Protein AF-A0A920BGN9-F1 (afdb_monomer)

pLDDT: mean 93.38, std 7.29, range [55.09, 97.56]

Nearest PDB structures (foldseek):
  2r6f-assembly1_A  TM=8.784E-01  e=7.877E-04  Geobacillus stearothermophilus 10
  2r6f-assembly1_B  TM=8.489E-01  e=1.393E-03  Geobacillus stearothermophilus 10
  2vf7-assembly1_B  TM=6.943E-01  e=6.232E-02  Deinococcus radiodurans
  2vf7-assembly2_C  TM=6.306E-01  e=4.540E-02  Deinococcus radiodurans
  2vf8-assembly1_A  TM=6.377E-01  e=7.536E-02  Deinococcus radiodurans

Structure (mmCIF, N/CA/C/O backbone):
data_AF-A0A920BGN9-F1
#
_entry.id   AF-A0A920BGN9-F1
#
loop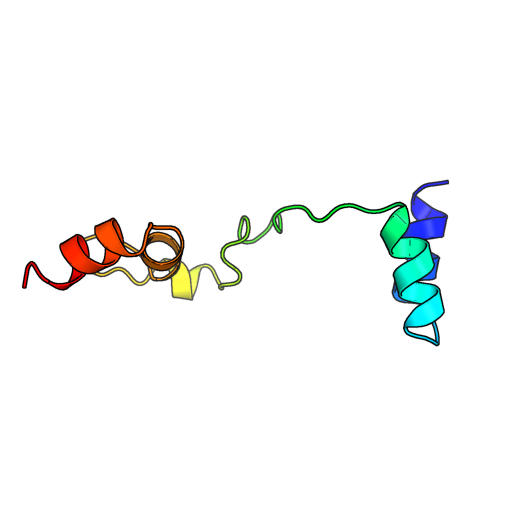_
_atom_site.group_PDB
_atom_site.id
_atom_site.type_symbol
_atom_site.label_atom_id
_atom_site.label_alt_id
_atom_site.label_comp_id
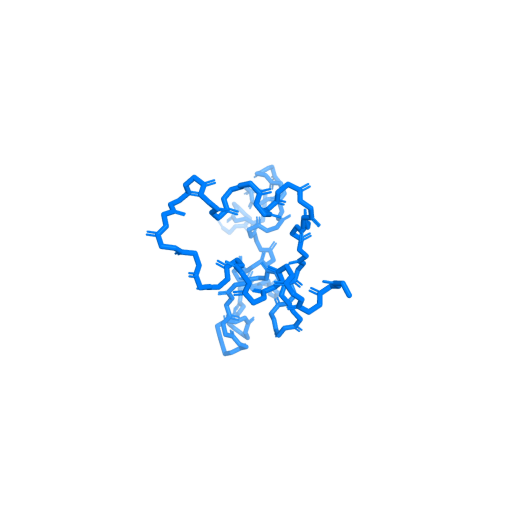_atom_site.label_asym_id
_atom_site.label_entity_id
_atom_site.label_seq_id
_atom_site.pdbx_PDB_ins_code
_atom_site.Cartn_x
_atom_site.Cartn_y
_atom_site.Cartn_z
_atom_site.occupancy
_atom_site.B_iso_or_equiv
_atom_site.auth_seq_id
_atom_site.auth_comp_id
_atom_site.auth_asym_id
_atom_site.auth_atom_id
_atom_site.pdbx_PDB_model_num
ATOM 1 N N . MET A 1 1 ? 5.452 3.332 -28.880 1.00 62.91 1 MET A N 1
ATOM 2 C CA . MET A 1 1 ? 6.533 3.591 -27.899 1.00 62.91 1 MET A CA 1
ATOM 3 C C . MET A 1 1 ? 6.227 2.993 -26.515 1.00 62.91 1 MET A C 1
ATOM 5 O O . MET A 1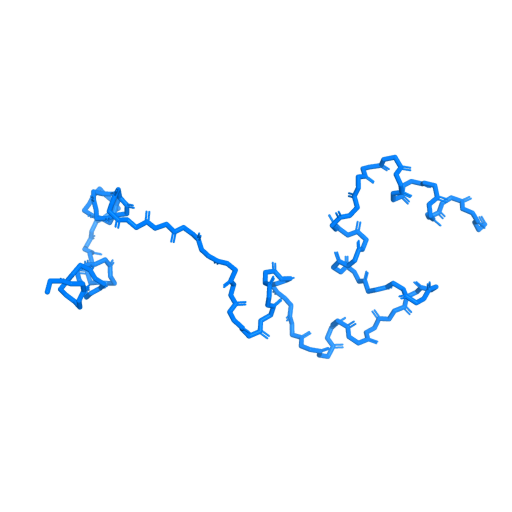 1 ? 6.995 2.152 -26.072 1.00 62.91 1 MET A O 1
ATOM 9 N N . ILE A 1 2 ? 5.092 3.313 -25.872 1.00 77.44 2 ILE A N 1
ATOM 10 C CA . ILE A 1 2 ? 4.722 2.806 -24.523 1.00 77.44 2 ILE A CA 1
ATOM 11 C C . ILE A 1 2 ? 4.730 1.260 -24.382 1.00 77.44 2 ILE A C 1
ATOM 13 O O . ILE A 1 2 ? 5.265 0.768 -23.386 1.00 77.44 2 ILE A O 1
ATOM 17 N N . PRO A 1 3 ? 4.234 0.458 -25.354 1.00 88.31 3 PRO A N 1
ATOM 18 C CA . PRO A 1 3 ? 4.267 -1.007 -25.239 1.00 88.31 3 PRO A CA 1
ATOM 19 C C . PRO A 1 3 ? 5.686 -1.595 -25.192 1.00 88.31 3 PRO A C 1
ATOM 21 O O . PRO A 1 3 ? 5.912 -2.616 -24.548 1.00 88.31 3 PRO A O 1
ATOM 24 N N . ASN A 1 4 ? 6.655 -0.934 -25.838 1.00 92.25 4 ASN A N 1
ATOM 25 C CA . ASN A 1 4 ? 8.044 -1.389 -25.869 1.00 92.25 4 ASN A CA 1
ATOM 26 C C . ASN A 1 4 ? 8.708 -1.268 -24.488 1.00 92.25 4 ASN A C 1
ATOM 28 O O . ASN A 1 4 ? 9.335 -2.224 -24.042 1.00 92.25 4 ASN A O 1
ATOM 32 N N . LEU A 1 5 ? 8.516 -0.139 -23.794 1.00 93.25 5 LEU A N 1
ATOM 33 C CA . LEU A 1 5 ? 9.068 0.077 -22.451 1.00 93.25 5 LEU A CA 1
ATOM 34 C C . LEU A 1 5 ? 8.487 -0.914 -21.435 1.00 93.25 5 LEU A C 1
ATOM 36 O O . LEU A 1 5 ? 9.240 -1.522 -20.682 1.00 93.25 5 LEU A O 1
ATOM 40 N N . ARG A 1 6 ? 7.167 -1.154 -21.466 1.00 93.00 6 ARG A N 1
ATOM 41 C CA . ARG A 1 6 ? 6.520 -2.156 -20.596 1.00 93.00 6 ARG A CA 1
ATOM 42 C C . ARG A 1 6 ? 7.075 -3.562 -20.812 1.00 93.00 6 ARG A C 1
ATOM 44 O O . ARG A 1 6 ? 7.360 -4.258 -19.845 1.00 93.00 6 ARG A O 1
ATOM 51 N N . ARG A 1 7 ? 7.241 -3.972 -22.074 1.00 94.56 7 ARG A N 1
ATOM 52 C CA . ARG A 1 7 ? 7.818 -5.279 -22.411 1.00 94.56 7 ARG A CA 1
ATOM 53 C C . ARG A 1 7 ? 9.247 -5.405 -21.877 1.00 94.56 7 ARG A C 1
ATOM 55 O O . ARG A 1 7 ? 9.547 -6.368 -21.185 1.00 94.56 7 ARG A O 1
ATOM 62 N N . ARG A 1 8 ? 10.098 -4.413 -22.158 1.00 94.19 8 ARG A N 1
ATOM 63 C CA . ARG A 1 8 ? 11.502 -4.405 -21.721 1.00 94.19 8 ARG A CA 1
ATOM 64 C C . ARG A 1 8 ? 11.655 -4.401 -20.198 1.00 94.19 8 ARG A C 1
ATOM 66 O O . ARG A 1 8 ? 12.591 -5.009 -19.712 1.00 94.19 8 ARG A O 1
ATOM 73 N N . HIS A 1 9 ? 10.760 -3.739 -19.460 1.00 95.31 9 HIS A N 1
ATOM 74 C CA . HIS A 1 9 ? 10.766 -3.751 -17.990 1.00 95.31 9 HIS A CA 1
ATOM 75 C C . HIS A 1 9 ? 10.493 -5.152 -17.430 1.00 95.31 9 HIS A C 1
ATOM 77 O O . HIS A 1 9 ? 11.228 -5.634 -16.570 1.00 95.31 9 HIS A O 1
ATOM 83 N N . ARG A 1 10 ? 9.477 -5.831 -17.978 1.00 94.94 10 ARG A N 1
ATOM 84 C CA . ARG A 1 10 ? 9.095 -7.193 -17.580 1.00 94.94 10 ARG A CA 1
ATOM 85 C C . ARG A 1 10 ? 10.165 -8.231 -17.921 1.00 94.94 10 ARG A C 1
ATOM 87 O O . ARG A 1 10 ? 10.342 -9.182 -17.173 1.00 94.94 10 ARG A O 1
ATOM 94 N N . GLU A 1 11 ? 10.836 -8.056 -19.052 1.00 96.31 11 GLU A N 1
ATOM 95 C CA . GLU A 1 11 ? 11.832 -8.992 -19.592 1.00 96.31 11 GLU A CA 1
ATOM 96 C C . GLU A 1 11 ? 13.279 -8.592 -19.249 1.00 96.31 11 GLU A C 1
ATOM 98 O O . GLU A 1 11 ? 14.207 -9.145 -19.820 1.00 96.31 11 GLU A O 1
ATOM 103 N N . ALA A 1 12 ? 13.496 -7.613 -18.362 1.00 96.44 12 ALA A N 1
ATOM 104 C CA . ALA A 1 12 ? 14.839 -7.187 -17.972 1.00 96.44 12 ALA A CA 1
ATOM 105 C C . ALA A 1 12 ? 15.581 -8.300 -17.208 1.00 96.44 12 ALA A C 1
ATOM 107 O O . ALA A 1 12 ? 15.091 -8.769 -16.178 1.00 96.44 12 ALA A O 1
ATOM 108 N N . ASP A 1 13 ? 16.787 -8.642 -17.674 1.00 95.38 13 ASP A N 1
ATOM 109 C CA . ASP A 1 13 ? 17.639 -9.697 -17.099 1.00 95.38 13 ASP A CA 1
ATOM 110 C C . ASP A 1 13 ? 18.388 -9.242 -15.839 1.00 95.38 13 ASP A C 1
ATOM 112 O O . ASP A 1 13 ? 18.898 -10.056 -15.072 1.00 95.38 13 ASP A O 1
ATOM 116 N N . THR A 1 14 ? 18.486 -7.927 -15.625 1.00 97.25 14 THR A N 1
ATOM 117 C CA . THR A 1 14 ? 19.202 -7.334 -14.487 1.00 97.25 14 THR A CA 1
ATOM 118 C C . THR A 1 14 ? 18.412 -6.189 -13.869 1.00 97.25 14 THR A C 1
ATOM 120 O O . THR A 1 14 ? 17.694 -5.464 -14.566 1.00 97.25 14 THR A O 1
ATOM 123 N N . ASP A 1 15 ? 18.607 -5.966 -12.570 1.00 96.12 15 ASP A N 1
ATOM 124 C CA . ASP A 1 15 ? 17.943 -4.876 -11.849 1.00 96.12 15 ASP A CA 1
ATOM 125 C C . ASP A 1 15 ? 18.339 -3.504 -12.404 1.00 96.12 15 ASP A C 1
ATOM 127 O O . ASP A 1 15 ? 17.477 -2.663 -12.635 1.00 96.12 15 ASP A O 1
ATOM 131 N N . LYS A 1 16 ? 19.610 -3.321 -12.788 1.00 97.06 16 LYS A N 1
ATOM 132 C CA . LYS A 1 16 ? 20.084 -2.089 -13.440 1.00 97.06 16 LYS A CA 1
ATOM 133 C C . LYS A 1 16 ? 19.313 -1.763 -14.724 1.00 97.06 16 LYS A C 1
ATOM 135 O O . LYS A 1 16 ? 18.985 -0.606 -14.977 1.00 97.06 16 LYS A O 1
ATOM 140 N N . GLN A 1 17 ? 19.043 -2.765 -15.563 1.00 95.75 17 GLN A N 1
ATOM 141 C CA . GLN A 1 17 ? 18.247 -2.564 -16.777 1.00 95.75 17 GLN A CA 1
ATOM 142 C C . GLN A 1 17 ? 16.793 -2.221 -16.440 1.00 95.75 17 GLN A C 1
ATOM 144 O O . GLN A 1 17 ? 16.198 -1.380 -17.116 1.00 95.75 17 GLN A O 1
ATOM 149 N N . ARG A 1 18 ? 16.227 -2.852 -15.403 1.00 96.19 18 ARG A N 1
ATOM 150 C CA . ARG A 1 18 ? 14.863 -2.588 -14.935 1.00 96.19 18 ARG A CA 1
ATOM 151 C C . ARG A 1 18 ? 14.721 -1.150 -14.428 1.00 96.19 18 ARG A C 1
ATOM 153 O O . ARG A 1 18 ? 13.861 -0.430 -14.929 1.00 96.19 18 ARG A O 1
ATOM 160 N N . GLU A 1 19 ? 15.620 -0.707 -13.554 1.00 96.06 19 GLU A N 1
ATOM 161 C CA . GLU A 1 19 ? 15.651 0.646 -12.977 1.00 96.06 19 GLU A CA 1
ATOM 162 C C . GLU A 1 19 ? 15.776 1.745 -14.044 1.00 96.06 19 GLU A C 1
ATOM 164 O O . GLU A 1 19 ? 15.069 2.752 -14.000 1.00 96.06 19 GLU A O 1
ATOM 169 N N . GLN A 1 20 ? 16.621 1.545 -15.064 1.00 95.25 20 GLN A N 1
ATOM 170 C CA . GLN A 1 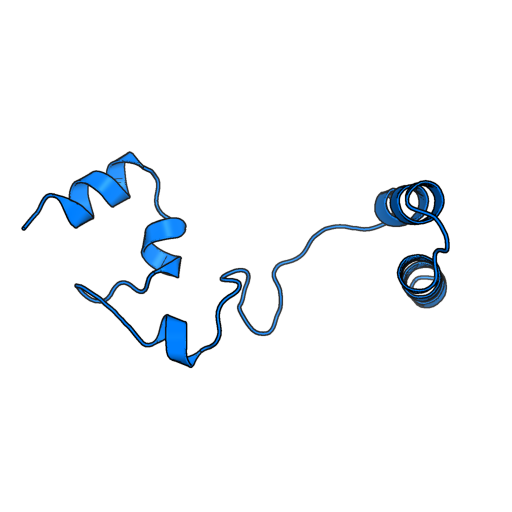20 ? 16.739 2.493 -16.181 1.00 95.25 20 GLN A CA 1
ATOM 171 C C . GLN A 1 20 ? 15.411 2.707 -16.915 1.00 95.25 20 GLN A C 1
ATOM 173 O O . GLN A 1 20 ? 15.126 3.808 -17.385 1.00 95.25 20 GLN A O 1
ATOM 178 N N . ILE A 1 21 ? 14.599 1.656 -17.036 1.00 95.50 21 ILE A N 1
ATOM 179 C CA . ILE A 1 21 ? 13.292 1.729 -17.688 1.00 95.50 21 ILE A CA 1
ATOM 180 C C . ILE A 1 21 ? 12.253 2.353 -16.746 1.00 95.50 21 ILE A C 1
ATOM 182 O O . ILE A 1 21 ? 11.402 3.117 -17.206 1.00 95.50 21 ILE A O 1
ATOM 186 N N . GLU A 1 22 ? 12.338 2.073 -15.443 1.00 95.38 22 GLU A N 1
ATOM 187 C CA . GLU A 1 22 ? 11.462 2.649 -14.413 1.00 95.38 22 GLU A CA 1
ATOM 188 C C . GLU A 1 22 ? 11.555 4.175 -14.334 1.00 95.38 22 GLU A C 1
ATOM 190 O O . GLU A 1 22 ? 10.551 4.814 -14.028 1.00 95.38 22 GLU A O 1
ATOM 195 N N . GLY A 1 23 ? 12.685 4.779 -14.723 1.00 94.88 23 GLY A N 1
ATOM 196 C CA . GLY A 1 23 ? 12.821 6.237 -14.853 1.00 94.88 23 GLY A CA 1
ATOM 197 C C . GLY A 1 23 ? 11.835 6.890 -15.837 1.00 94.88 23 GLY A C 1
ATOM 198 O O . GLY A 1 23 ? 11.578 8.089 -15.750 1.00 94.88 23 GLY A O 1
ATOM 199 N N . TYR A 1 24 ? 11.239 6.112 -16.747 1.00 93.94 24 TYR A N 1
ATOM 200 C CA . TYR A 1 24 ? 10.178 6.557 -17.662 1.00 93.94 24 TYR A CA 1
ATOM 201 C C . TYR A 1 24 ? 8.773 6.122 -17.217 1.00 93.94 24 TYR A C 1
ATOM 203 O O . TYR A 1 24 ? 7.805 6.259 -17.972 1.00 93.94 24 TYR A O 1
ATOM 211 N N . MET A 1 25 ? 8.645 5.545 -16.024 1.00 93.88 25 MET A N 1
ATOM 212 C CA . MET A 1 25 ? 7.402 5.023 -15.467 1.00 93.88 25 MET A CA 1
ATOM 213 C C . MET A 1 25 ? 7.014 5.785 -14.200 1.00 93.88 25 MET A C 1
ATOM 215 O O . MET A 1 25 ? 7.802 6.509 -13.602 1.00 93.88 25 MET A O 1
ATOM 219 N N . ARG A 1 26 ? 5.758 5.621 -13.781 1.00 94.19 26 ARG A N 1
ATOM 220 C CA . ARG A 1 26 ? 5.273 6.108 -12.488 1.00 94.19 26 ARG A CA 1
ATOM 221 C C . ARG A 1 26 ? 4.482 5.018 -11.793 1.00 94.19 26 ARG A C 1
ATOM 223 O O . ARG A 1 26 ? 3.813 4.224 -12.457 1.00 94.19 26 ARG A O 1
ATOM 230 N N . GLN A 1 27 ? 4.509 5.032 -10.467 1.00 93.94 27 GLN A N 1
ATOM 231 C CA . GLN A 1 27 ? 3.617 4.197 -9.676 1.00 93.94 27 GLN A CA 1
ATOM 232 C C . GLN A 1 27 ? 2.191 4.747 -9.756 1.00 93.94 27 GLN A C 1
ATOM 234 O O . GLN A 1 27 ? 1.966 5.961 -9.752 1.00 93.94 27 GLN A O 1
ATOM 239 N N . ILE A 1 28 ? 1.229 3.836 -9.855 1.00 95.25 28 ILE A N 1
ATOM 240 C CA . ILE A 1 28 ? -0.198 4.134 -9.771 1.00 95.25 28 ILE A CA 1
ATOM 241 C C . ILE A 1 28 ? -0.843 3.164 -8.784 1.00 95.25 28 ILE A C 1
ATOM 243 O O . ILE A 1 28 ? -0.335 2.048 -8.628 1.00 95.25 28 ILE A O 1
ATOM 247 N N . PRO A 1 29 ? -1.955 3.548 -8.140 1.00 96.00 29 PRO A N 1
ATOM 248 C CA . PRO A 1 29 ? -2.756 2.601 -7.382 1.00 96.00 29 PRO A CA 1
ATOM 249 C C . PRO A 1 29 ? -3.154 1.414 -8.262 1.00 96.00 29 PRO A C 1
ATOM 251 O O . PRO A 1 29 ? -3.479 1.579 -9.441 1.00 96.00 29 PRO A O 1
ATOM 254 N N . CYS A 1 30 ? -3.106 0.213 -7.691 1.00 95.81 30 CYS A N 1
ATOM 255 C CA . CYS A 1 30 ? -3.602 -0.980 -8.366 1.00 95.81 30 CYS A CA 1
ATOM 256 C C . CYS A 1 30 ? -5.111 -0.815 -8.617 1.00 95.81 30 CYS A C 1
ATOM 258 O O . CYS A 1 30 ? -5.816 -0.501 -7.663 1.00 95.81 30 CYS A O 1
ATOM 260 N N . PRO A 1 31 ? -5.627 -1.029 -9.839 1.00 95.44 31 PRO A N 1
ATOM 261 C CA . PRO A 1 31 ? -7.050 -0.842 -10.128 1.00 95.44 31 PRO A CA 1
ATOM 262 C C . PRO A 1 31 ? -7.958 -1.855 -9.414 1.00 95.44 31 PRO A C 1
ATOM 264 O O . PRO A 1 31 ? -9.123 -1.559 -9.182 1.00 95.44 31 PRO A O 1
ATOM 267 N N . ASP A 1 32 ? -7.433 -3.026 -9.039 1.00 95.50 32 ASP A N 1
ATOM 268 C CA . ASP A 1 32 ? -8.238 -4.091 -8.426 1.00 95.50 32 ASP A CA 1
ATOM 269 C C . ASP A 1 32 ? -8.451 -3.883 -6.921 1.00 95.50 32 ASP A C 1
ATOM 271 O O . ASP A 1 32 ? -9.485 -4.261 -6.376 1.00 95.50 32 ASP A O 1
ATOM 275 N N . CYS A 1 33 ? -7.464 -3.301 -6.235 1.00 95.69 33 CYS A N 1
ATOM 276 C CA . CYS A 1 33 ? -7.508 -3.069 -4.787 1.00 95.69 33 CYS A CA 1
ATOM 277 C C . CYS A 1 33 ? -7.367 -1.596 -4.398 1.00 95.69 33 CYS A C 1
ATOM 279 O O . CYS A 1 33 ? -7.195 -1.296 -3.227 1.00 95.69 33 CYS A O 1
ATOM 281 N N . ASN A 1 34 ? -7.345 -0.682 -5.367 1.00 94.44 34 ASN A N 1
ATOM 282 C CA . ASN A 1 34 ? -7.168 0.762 -5.182 1.00 94.44 34 ASN A CA 1
ATOM 283 C C . ASN A 1 34 ? -5.954 1.179 -4.332 1.00 94.44 34 ASN A C 1
ATOM 285 O O . ASN A 1 34 ? -5.897 2.295 -3.829 1.00 94.44 34 ASN A O 1
ATOM 289 N N . GLY A 1 35 ? -4.939 0.315 -4.230 1.00 95.75 35 GLY A N 1
ATOM 290 C CA . GLY A 1 35 ? -3.746 0.559 -3.415 1.00 95.75 35 GLY A CA 1
ATOM 291 C C . GLY A 1 35 ? -3.767 -0.091 -2.031 1.00 95.75 35 GLY A C 1
ATOM 292 O O . GLY A 1 35 ? -2.727 -0.088 -1.379 1.00 95.75 35 GLY A O 1
ATOM 293 N N . ASP A 1 36 ? -4.863 -0.743 -1.635 1.00 96.50 36 ASP A N 1
ATOM 294 C CA . ASP A 1 36 ? -5.012 -1.381 -0.318 1.00 96.50 36 ASP A CA 1
ATOM 295 C C . ASP A 1 36 ? -4.265 -2.717 -0.195 1.00 96.50 36 ASP A C 1
ATOM 297 O O . ASP A 1 36 ? -4.106 -3.253 0.897 1.00 96.50 36 ASP A O 1
ATOM 301 N N . ARG A 1 37 ? -3.776 -3.269 -1.318 1.00 96.56 37 ARG A N 1
ATOM 302 C CA . ARG A 1 37 ? -2.925 -4.482 -1.404 1.00 96.56 37 ARG A CA 1
ATOM 303 C C . ARG A 1 37 ? -3.557 -5.768 -0.860 1.00 96.56 37 ARG A C 1
ATOM 305 O O . ARG A 1 37 ? -2.877 -6.788 -0.764 1.00 96.56 37 ARG A O 1
ATOM 312 N N . LEU A 1 38 ? -4.848 -5.742 -0.546 1.00 96.88 38 LEU A N 1
ATOM 313 C CA . LEU A 1 38 ? -5.578 -6.850 0.055 1.00 96.88 38 LEU A CA 1
ATOM 314 C C . LEU A 1 38 ? -6.697 -7.351 -0.855 1.00 96.88 38 LEU A C 1
ATOM 316 O O . LEU A 1 38 ? -7.199 -6.638 -1.723 1.00 96.88 38 LEU A O 1
ATOM 320 N N . LYS A 1 39 ? -7.087 -8.614 -0.646 1.00 97.12 39 LYS A N 1
ATOM 321 C CA . LYS A 1 39 ? -8.2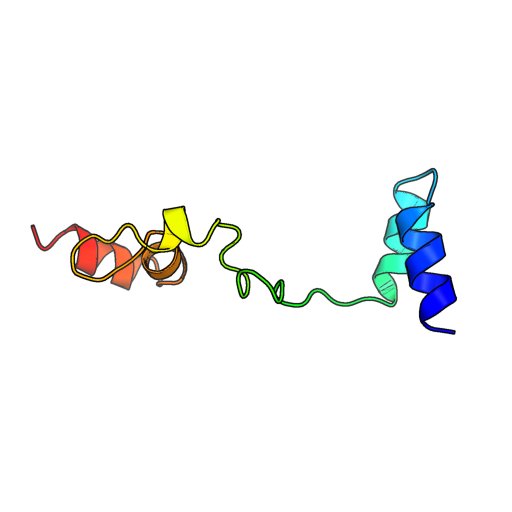47 -9.207 -1.319 1.00 97.12 39 LYS A CA 1
ATOM 322 C C . LYS A 1 39 ? -9.538 -8.553 -0.807 1.00 97.12 39 LYS A C 1
ATOM 324 O O . LYS A 1 39 ? -9.603 -8.235 0.382 1.00 97.12 39 LYS A O 1
ATOM 329 N N . PRO A 1 40 ? -10.605 -8.488 -1.625 1.00 96.19 40 PRO A N 1
ATOM 330 C CA . PRO A 1 40 ? -11.900 -7.957 -1.191 1.00 96.19 40 PRO A CA 1
ATOM 331 C C . PRO A 1 40 ? -12.440 -8.621 0.083 1.00 96.19 40 PRO A C 1
ATOM 333 O O . PRO A 1 40 ? -12.966 -7.942 0.955 1.00 96.19 40 PRO A O 1
ATOM 336 N N . LEU A 1 41 ? -12.235 -9.937 0.240 1.00 97.06 41 LEU A N 1
ATOM 337 C CA . LEU A 1 41 ? -12.649 -10.672 1.442 1.00 97.06 41 LEU A CA 1
ATOM 338 C C . LEU A 1 41 ? -11.938 -10.179 2.713 1.00 97.06 41 LEU A C 1
ATOM 340 O O . LEU A 1 41 ? -12.550 -10.120 3.771 1.00 97.06 41 LEU A O 1
ATOM 344 N N . SER A 1 42 ? -10.658 -9.819 2.613 1.00 96.75 42 SER A N 1
ATOM 345 C CA . SER A 1 42 ? -9.898 -9.274 3.741 1.00 96.75 42 SER A CA 1
ATOM 346 C C . SER A 1 42 ? -10.354 -7.857 4.091 1.00 96.75 42 SER A C 1
ATOM 348 O O . SER A 1 42 ? -10.428 -7.524 5.267 1.00 96.75 42 SER A O 1
ATOM 350 N N . LEU A 1 43 ? -10.696 -7.045 3.085 1.00 96.44 43 LEU A N 1
ATOM 351 C CA . LEU A 1 43 ? -11.217 -5.686 3.277 1.00 96.44 43 LEU A CA 1
ATOM 352 C C . LEU A 1 43 ? -12.647 -5.668 3.836 1.00 96.44 43 LEU A C 1
ATOM 354 O O . LEU A 1 43 ? -13.034 -4.710 4.494 1.00 96.44 43 LEU A O 1
ATOM 358 N N . ALA A 1 44 ? -13.419 -6.735 3.620 1.00 97.00 44 ALA A N 1
ATOM 359 C CA . ALA A 1 44 ? -14.766 -6.875 4.168 1.00 97.00 44 ALA A CA 1
ATOM 360 C C . ALA A 1 44 ? -14.793 -7.117 5.691 1.00 97.00 44 ALA A C 1
ATOM 362 O O . ALA A 1 44 ? -15.843 -6.965 6.313 1.00 97.00 44 ALA A O 1
ATOM 363 N N . VAL A 1 45 ? -13.666 -7.502 6.303 1.00 96.94 45 VAL A N 1
ATOM 364 C CA . VAL A 1 45 ? -13.562 -7.671 7.758 1.00 96.94 45 VAL A CA 1
ATOM 365 C C . VAL A 1 45 ? -13.331 -6.309 8.402 1.00 96.94 45 VAL A C 1
ATOM 367 O O . VAL A 1 45 ? -12.309 -5.669 8.155 1.00 96.94 45 VAL A O 1
ATOM 370 N N . THR A 1 46 ? -14.264 -5.883 9.257 1.00 96.06 46 THR A N 1
ATOM 371 C CA . THR A 1 46 ? -14.222 -4.556 9.885 1.0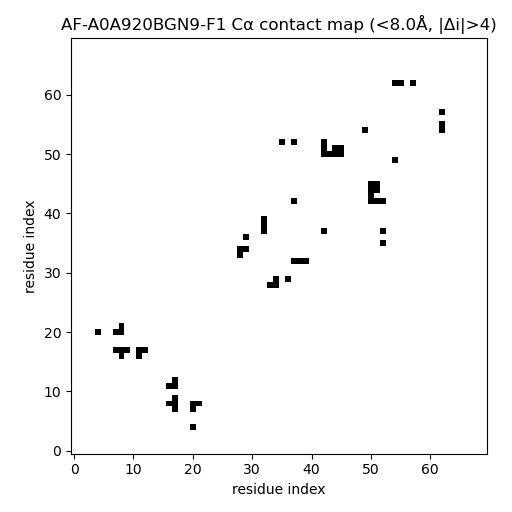0 96.06 46 THR A CA 1
ATOM 372 C C . THR A 1 46 ? -14.367 -4.605 11.400 1.00 96.06 46 THR A C 1
ATOM 374 O O . THR A 1 46 ? -15.154 -5.397 11.918 1.00 96.06 46 THR A O 1
ATOM 377 N N . ILE A 1 47 ? -13.700 -3.679 12.088 1.00 93.31 47 ILE A N 1
ATOM 378 C CA . ILE A 1 47 ? -13.908 -3.353 13.506 1.00 93.31 47 ILE A CA 1
ATOM 379 C C . ILE A 1 47 ? -14.343 -1.888 13.561 1.00 93.31 47 ILE A C 1
ATOM 381 O O . ILE A 1 47 ? -13.727 -1.044 12.918 1.00 93.31 47 ILE A O 1
ATOM 385 N N . ASP A 1 48 ? -15.448 -1.584 14.244 1.00 92.12 48 ASP A N 1
ATOM 386 C CA . ASP A 1 48 ? -16.035 -0.232 14.282 1.00 92.12 48 ASP A CA 1
ATOM 387 C C . ASP A 1 48 ? -16.214 0.414 12.899 1.00 92.12 48 ASP A C 1
ATOM 389 O O . ASP A 1 48 ? -16.023 1.618 12.708 1.00 92.12 48 ASP A O 1
ATOM 393 N N . LYS A 1 49 ? -16.618 -0.411 11.922 1.00 92.69 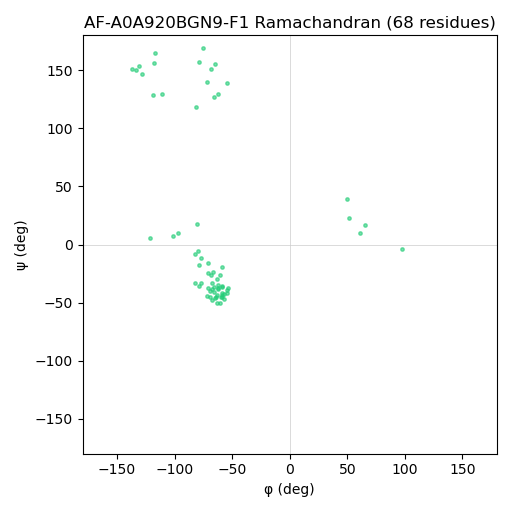49 LYS A N 1
ATOM 394 C CA . LYS A 1 49 ? -16.818 -0.041 10.510 1.00 92.69 49 LYS A CA 1
ATOM 395 C C . LYS A 1 49 ? -15.538 0.372 9.768 1.00 92.69 49 LYS A C 1
ATOM 397 O O . LYS A 1 49 ? -15.637 0.976 8.706 1.00 92.69 49 LYS A O 1
ATOM 402 N N . LEU A 1 50 ? -14.362 0.050 10.303 1.00 94.56 50 LEU A N 1
ATOM 403 C CA . LEU A 1 50 ? -13.072 0.250 9.647 1.00 94.56 50 LEU A CA 1
ATOM 404 C C . LEU A 1 50 ? -12.465 -1.099 9.273 1.00 94.56 50 LEU A C 1
ATOM 406 O O . LEU A 1 50 ? -12.357 -1.991 10.117 1.00 94.56 50 LEU A O 1
ATOM 410 N N . SER A 1 51 ? -12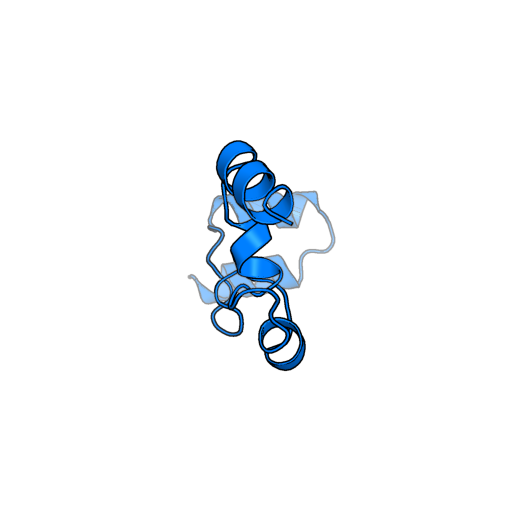.052 -1.240 8.019 1.00 96.88 51 SER A N 1
ATOM 411 C CA . SER A 1 51 ? -11.185 -2.331 7.589 1.00 96.88 51 SER A CA 1
ATOM 412 C C . SER A 1 51 ? -9.743 -2.092 8.049 1.00 96.88 51 SER A C 1
ATOM 414 O O . SER A 1 51 ? -9.365 -0.999 8.482 1.00 96.88 51 SER A O 1
ATOM 416 N N . ILE A 1 52 ? -8.899 -3.115 7.913 1.00 96.00 52 ILE A N 1
ATOM 417 C CA . ILE A 1 52 ? -7.462 -2.978 8.180 1.00 96.00 52 ILE A CA 1
ATOM 418 C C . ILE A 1 52 ? -6.801 -1.911 7.287 1.00 96.00 52 ILE A C 1
ATOM 420 O O . ILE A 1 52 ? -5.936 -1.179 7.761 1.00 96.00 52 ILE A O 1
ATOM 424 N N . ALA A 1 53 ? -7.228 -1.778 6.026 1.00 97.25 53 ALA A N 1
ATOM 425 C CA . ALA A 1 53 ? -6.678 -0.782 5.110 1.00 97.25 53 ALA A CA 1
ATOM 426 C C . ALA A 1 53 ? -7.065 0.643 5.527 1.00 97.25 53 ALA A C 1
ATOM 428 O O . ALA A 1 53 ? -6.213 1.529 5.520 1.00 97.25 53 ALA A O 1
ATOM 429 N N . ASP A 1 54 ? -8.307 0.846 5.981 1.00 96.25 54 ASP A N 1
ATOM 430 C CA . ASP A 1 54 ? -8.758 2.148 6.486 1.00 96.25 54 ASP A CA 1
ATOM 431 C C . ASP A 1 54 ? -7.894 2.611 7.659 1.00 96.25 54 ASP A C 1
ATOM 433 O O . ASP A 1 54 ? -7.458 3.758 7.694 1.00 96.25 54 ASP A O 1
ATOM 437 N N . LEU A 1 55 ? -7.603 1.707 8.599 1.00 95.31 55 LEU A N 1
ATOM 438 C CA . LEU A 1 55 ? -6.764 2.006 9.756 1.00 95.31 55 LEU A CA 1
ATOM 439 C C . LEU A 1 55 ? -5.315 2.320 9.352 1.00 95.31 55 LEU A C 1
ATOM 441 O O . LEU A 1 55 ? -4.718 3.247 9.895 1.00 95.31 55 LEU A O 1
ATOM 445 N N . CYS A 1 56 ? -4.754 1.581 8.391 1.00 95.56 56 CYS A N 1
ATOM 446 C CA . CYS A 1 56 ? -3.402 1.818 7.876 1.00 95.56 56 CYS A CA 1
ATOM 447 C C . CYS A 1 56 ? -3.271 3.123 7.076 1.00 95.56 56 CYS A C 1
ATOM 449 O O . CYS A 1 56 ? -2.178 3.681 7.016 1.00 95.56 56 CYS A O 1
ATOM 451 N N . ASN A 1 57 ? -4.360 3.607 6.476 1.00 95.75 57 ASN A N 1
ATOM 452 C CA . ASN A 1 57 ? -4.389 4.866 5.731 1.00 95.75 57 ASN A CA 1
ATOM 453 C C . ASN A 1 57 ? -4.554 6.104 6.634 1.00 95.75 57 ASN A C 1
ATOM 455 O O . ASN A 1 57 ? -4.424 7.232 6.157 1.00 95.75 57 ASN A O 1
ATOM 459 N N . MET A 1 58 ? -4.824 5.924 7.930 1.00 95.88 58 MET A N 1
ATOM 460 C CA . MET A 1 58 ? -4.902 7.021 8.896 1.00 95.88 58 MET A CA 1
ATOM 461 C C . MET A 1 58 ? -3.518 7.489 9.346 1.00 95.88 58 MET A C 1
ATOM 463 O O . MET A 1 58 ? -2.537 6.743 9.346 1.00 95.88 58 MET A O 1
ATOM 467 N N . SER A 1 59 ? -3.446 8.729 9.830 1.00 97.56 59 SER A N 1
ATOM 468 C CA . SER A 1 59 ? -2.273 9.163 10.584 1.00 97.56 59 SER A CA 1
ATOM 469 C C . SER A 1 59 ? -2.149 8.380 11.898 1.00 97.56 59 SER A C 1
ATOM 471 O O . SER A 1 59 ? -3.144 7.945 12.483 1.00 97.56 59 SER A O 1
ATOM 473 N N . ILE A 1 60 ? -0.928 8.272 12.432 1.00 96.06 60 ILE A N 1
ATOM 474 C CA . ILE A 1 60 ? -0.673 7.580 13.710 1.00 96.06 60 ILE A CA 1
ATOM 475 C C . ILE A 1 60 ? -1.550 8.143 14.840 1.00 96.06 60 ILE A C 1
ATOM 477 O O . ILE A 1 60 ? -2.075 7.387 15.653 1.00 96.06 60 ILE A O 1
ATOM 481 N N . LYS A 1 61 ? -1.749 9.467 14.884 1.00 96.62 61 LYS A N 1
ATOM 482 C CA . LYS A 1 61 ? -2.571 10.133 15.906 1.00 96.62 61 LYS A CA 1
ATOM 483 C C . LYS A 1 61 ? -4.040 9.708 15.834 1.00 96.62 61 LYS A C 1
ATOM 485 O O . LYS A 1 61 ? -4.661 9.447 16.867 1.00 96.62 61 LYS A O 1
ATOM 490 N N . GLU A 1 62 ? -4.601 9.662 14.631 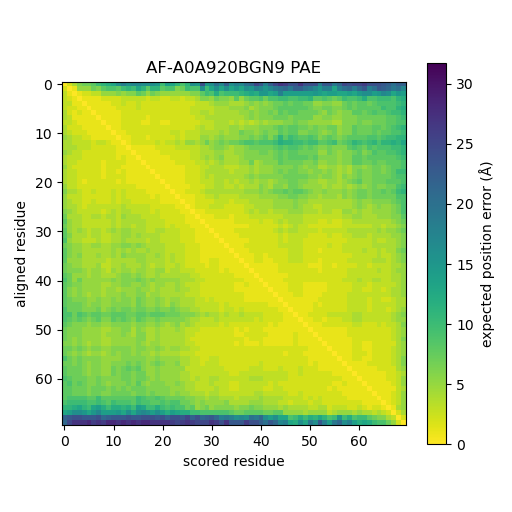1.00 94.88 62 GLU A N 1
ATOM 491 C CA . GLU A 1 62 ? -5.986 9.242 14.407 1.00 94.88 62 GLU A CA 1
ATOM 492 C C . GLU A 1 62 ? -6.161 7.762 14.724 1.00 94.88 62 GLU A C 1
ATOM 494 O O . GLU A 1 62 ? -7.053 7.420 15.499 1.00 94.88 62 GLU A O 1
ATOM 499 N N . ALA A 1 63 ? -5.271 6.907 14.213 1.00 94.62 63 ALA A N 1
ATOM 500 C CA . ALA A 1 63 ? -5.286 5.476 14.490 1.00 94.62 63 ALA A CA 1
ATOM 501 C C . ALA A 1 63 ? -5.196 5.199 16.000 1.00 94.62 63 ALA A C 1
ATOM 503 O O . ALA A 1 63 ? -6.020 4.463 16.540 1.00 94.62 63 ALA A O 1
ATOM 504 N N . ALA A 1 64 ? -4.278 5.863 16.713 1.00 93.88 64 ALA A N 1
ATOM 505 C CA . ALA A 1 64 ? -4.153 5.742 18.165 1.00 93.88 64 ALA A CA 1
ATOM 506 C C . ALA A 1 64 ? -5.445 6.139 18.892 1.00 93.88 64 ALA A C 1
ATOM 508 O O . ALA A 1 64 ? -5.880 5.428 19.789 1.00 93.88 64 ALA A O 1
ATOM 509 N N . THR A 1 65 ? -6.087 7.235 18.473 1.00 93.25 65 THR A N 1
ATOM 510 C CA . THR A 1 65 ? -7.357 7.703 19.059 1.00 93.25 65 THR A CA 1
ATOM 511 C C . THR A 1 65 ? -8.518 6.751 18.767 1.00 93.25 65 THR A C 1
ATOM 513 O O . THR A 1 65 ? -9.447 6.649 19.564 1.00 93.25 65 THR A O 1
ATOM 516 N N . ARG A 1 66 ? -8.510 6.085 17.607 1.00 91.25 66 ARG A N 1
ATOM 517 C CA . ARG A 1 66 ? -9.531 5.101 17.231 1.00 91.25 66 ARG A CA 1
ATOM 518 C C . ARG A 1 66 ? -9.398 3.819 18.045 1.00 91.25 66 ARG A C 1
ATOM 520 O O . ARG A 1 66 ? -10.405 3.333 18.536 1.00 91.25 66 ARG A O 1
ATOM 527 N N . ILE A 1 67 ? -8.179 3.311 18.211 1.00 89.38 67 ILE A N 1
ATOM 528 C CA . ILE A 1 67 ? -7.922 2.033 18.891 1.00 89.38 67 ILE A CA 1
ATOM 529 C C . ILE A 1 67 ? -8.023 2.172 20.419 1.00 89.38 67 ILE A C 1
ATOM 531 O O . ILE A 1 67 ? -8.457 1.240 21.084 1.00 89.38 67 ILE A O 1
ATOM 535 N N . SER A 1 68 ? -7.650 3.322 20.992 1.00 86.56 68 SER A N 1
ATOM 536 C CA . SER A 1 68 ? -7.640 3.530 22.450 1.00 86.56 68 SER A CA 1
ATOM 537 C C . SER A 1 68 ? -9.005 3.827 23.075 1.00 86.56 68 SER A C 1
ATOM 539 O O . SER A 1 68 ? -9.101 3.939 24.293 1.00 86.56 68 SER A O 1
ATOM 541 N N . LYS A 1 69 ? -10.060 3.986 22.269 1.00 68.56 69 LYS A N 1
ATOM 542 C CA . LYS A 1 69 ? -11.419 4.311 22.734 1.00 68.56 69 LYS A CA 1
ATOM 543 C C . LYS A 1 69 ? -12.217 3.105 23.250 1.00 68.56 69 LYS A C 1
ATOM 545 O O . LYS A 1 69 ? -13.438 3.207 23.355 1.00 68.56 69 LYS A O 1
ATOM 550 N N . ASN A 1 70 ? -11.539 2.008 23.574 1.00 55.09 70 ASN A N 1
ATOM 551 C CA . ASN A 1 70 ? -12.133 0.771 24.070 1.00 55.09 70 ASN A CA 1
ATOM 552 C C . ASN A 1 70 ? -11.711 0.511 25.517 1.00 55.09 70 ASN A C 1
ATOM 554 O O . ASN A 1 70 ? -10.486 0.567 25.774 1.00 55.09 70 ASN A O 1
#

Mean predicted aligned error: 4.77 Å

Sequence (70 aa):
MIPNLRRRHREADTDKQREQIEGYMRQIPCPDCNGDRLKPLSLAVTIDKLSIADLCNMSIKEAATRISKN

Radius of gyration: 18.45 Å; Cα contacts (8 Å, |Δi|>4): 33; chains: 1; bounding box: 37×21×52 Å

Solvent-accessible surface area (backbone atoms only — not comparable to full-atom values): 4413 Å² total; per-residue (Å²): 113,72,69,56,55,55,50,51,44,75,67,40,93,42,69,70,60,26,53,65,49,46,76,81,57,78,92,71,65,44,87,90,42,69,59,59,85,52,55,71,74,60,54,69,47,59,59,99,87,34,25,65,52,58,51,68,73,42,55,70,71,56,38,50,58,64,67,66,75,112

Secondary structure (DSSP, 8-state):
-HHHHHHHHHT-SSHHHHHHHHTT------TTTTT--S-HHHHT-EETTEEHHHHHTS-HHHHHHHHTT-

Foldseek 3Di:
DVVVLVVQLVPPPDPVSNVVSCVVPDDAQDPQCRNLPDDPVQQPDDDPNGGPSNLVPDDPVVNCVVVVPD